Protein AF-A0A7K9EK30-F1 (afdb_monomer)

Secondary structure (DSSP, 8-state):
--HHHHSHHHHHHHHHHHHHHHHHHH-TTHHHHTTHHHHHHHHHHHHHHHHHTSTTHHHHHHHHHSPTTTSTTTSTT-------------HHHHHHHHHTT--EEEETTEEEEHHHHHHHHHHS----

pLDDT: mean 71.58, std 17.46, range [35.84, 93.0]

Solvent-accessible surface area (backbone atoms only — not comparable to full-atom values): 8011 Å² total; per-residue (Å²): 123,54,62,56,67,80,36,73,59,44,62,46,52,59,52,51,52,52,51,51,52,53,44,44,74,76,45,62,60,55,46,64,76,67,54,44,60,69,56,51,52,53,49,51,53,52,50,51,56,50,57,71,68,32,81,56,56,71,55,37,62,53,55,72,72,32,56,91,93,67,46,89,79,71,68,89,75,64,97,64,86,75,94,62,86,79,74,85,76,49,74,68,56,54,52,49,41,41,69,77,70,47,53,63,46,78,56,96,92,40,81,41,57,52,60,63,50,50,57,54,52,74,76,42,81,87,89,129

Sequence (128 aa):
ISFCVFGILGILLPELVVSIVLLLSKNAGLMQEAGAIPLLAGLLEHLDRFNHLAPGKERDDNEDLAWPGIMGSFFTGQSCRNNEEVTLIRKADLENHNKDGGFWTVIDGKVYDIKDFQTQSLTGSSIL

Structure (mmCIF, N/CA/C/O backbone):
data_AF-A0A7K9EK30-F1
#
_entry.id   AF-A0A7K9EK30-F1
#
loop_
_atom_site.group_PDB
_atom_site.id
_atom_site.type_symbol
_atom_site.label_atom_id
_atom_site.label_alt_id
_atom_site.label_comp_id
_atom_site.label_asym_id
_atom_site.label_entity_id
_atom_site.label_seq_id
_atom_site.pdbx_PDB_ins_code
_atom_site.Cartn_x
_atom_site.Cartn_y
_atom_site.Cartn_z
_atom_site.occupancy
_atom_site.B_iso_or_equiv
_atom_site.auth_seq_id
_atom_site.auth_comp_id
_atom_site.auth_asym_id
_atom_site.auth_atom_id
_atom_site.pdbx_PDB_model_num
ATOM 1 N N . ILE A 1 1 ? 9.533 -7.452 -0.307 1.00 49.28 1 ILE A N 1
ATOM 2 C CA . ILE A 1 1 ? 8.772 -7.787 0.908 1.00 49.28 1 ILE A CA 1
ATOM 3 C C . ILE A 1 1 ? 9.603 -7.324 2.101 1.00 49.28 1 ILE A C 1
ATOM 5 O O . ILE A 1 1 ? 10.635 -7.915 2.406 1.00 49.28 1 ILE A O 1
ATOM 9 N N . SER A 1 2 ? 9.221 -6.175 2.669 1.00 49.31 2 SER A N 1
ATOM 10 C CA . SER A 1 2 ? 9.972 -5.371 3.655 1.00 49.31 2 SER A CA 1
ATOM 11 C C . SER A 1 2 ? 10.359 -6.134 4.938 1.00 49.31 2 SER A C 1
ATOM 13 O O . SER A 1 2 ? 9.648 -7.042 5.367 1.00 49.31 2 SER A O 1
ATOM 15 N N . PHE A 1 3 ? 11.449 -5.716 5.601 1.00 50.22 3 PHE A N 1
ATOM 16 C CA . PHE A 1 3 ? 11.951 -6.220 6.899 1.00 50.22 3 PHE A CA 1
ATOM 17 C C . PHE A 1 3 ? 10.862 -6.392 7.980 1.00 50.22 3 PHE A C 1
ATOM 19 O O . PHE A 1 3 ? 10.991 -7.248 8.856 1.00 50.22 3 PHE A O 1
ATOM 26 N N . CYS A 1 4 ? 9.773 -5.619 7.911 1.00 52.81 4 CYS A N 1
ATOM 27 C CA . CYS A 1 4 ? 8.616 -5.755 8.799 1.00 52.81 4 CYS A CA 1
ATOM 28 C C . CYS A 1 4 ? 7.881 -7.099 8.668 1.00 52.81 4 CYS A C 1
ATOM 30 O O . CYS A 1 4 ? 7.346 -7.576 9.663 1.00 52.81 4 CYS A O 1
ATOM 32 N N . VAL A 1 5 ? 7.871 -7.728 7.487 1.00 54.53 5 VAL A N 1
ATOM 33 C CA . VAL A 1 5 ? 7.143 -8.988 7.236 1.00 54.53 5 VAL A CA 1
ATOM 34 C C . VAL A 1 5 ? 7.864 -10.200 7.841 1.00 54.53 5 VAL A C 1
ATOM 36 O O . VAL A 1 5 ? 7.212 -11.157 8.244 1.00 54.53 5 VAL A O 1
ATOM 39 N N . PHE A 1 6 ? 9.193 -10.146 7.979 1.00 53.66 6 PHE A N 1
ATOM 40 C CA . PHE A 1 6 ? 9.997 -11.232 8.565 1.00 53.66 6 PHE A CA 1
ATOM 41 C C . PHE A 1 6 ? 10.431 -10.983 10.020 1.00 53.66 6 PHE A C 1
ATOM 43 O O . PHE A 1 6 ? 11.025 -11.859 10.647 1.00 53.66 6 PHE A O 1
ATOM 50 N N . GLY A 1 7 ? 10.156 -9.797 10.567 1.00 65.94 7 GLY A N 1
ATOM 51 C CA . GLY A 1 7 ? 10.431 -9.462 11.964 1.00 65.94 7 GLY A CA 1
ATOM 52 C C . GLY A 1 7 ? 9.293 -9.850 12.914 1.00 65.94 7 GLY A C 1
ATOM 53 O O . GLY A 1 7 ? 8.181 -10.155 12.495 1.00 65.94 7 GLY A O 1
ATOM 54 N N . ILE A 1 8 ? 9.549 -9.748 14.223 1.00 66.69 8 ILE A N 1
ATOM 55 C CA . ILE A 1 8 ? 8.562 -9.972 15.303 1.00 66.69 8 ILE A CA 1
ATOM 56 C C . ILE A 1 8 ? 7.271 -9.164 15.070 1.00 66.69 8 ILE A C 1
ATOM 58 O O . ILE A 1 8 ? 6.176 -9.632 15.373 1.00 66.69 8 ILE A O 1
ATOM 62 N N . LEU A 1 9 ? 7.389 -7.976 14.470 1.00 71.12 9 LEU A N 1
ATOM 63 C CA . LEU A 1 9 ? 6.258 -7.116 14.138 1.00 71.12 9 LEU A CA 1
ATOM 64 C C . LEU A 1 9 ? 5.299 -7.743 13.111 1.00 71.12 9 LEU A C 1
ATOM 66 O O . LEU A 1 9 ? 4.093 -7.594 13.260 1.00 71.12 9 LEU A O 1
ATOM 70 N N . GLY A 1 10 ? 5.801 -8.475 12.114 1.00 71.62 10 GLY A N 1
ATOM 71 C CA . GLY A 1 10 ? 4.969 -9.145 11.109 1.00 71.62 10 GLY A CA 1
ATOM 72 C C . GLY A 1 10 ? 4.101 -10.265 11.689 1.00 71.62 10 GLY A C 1
ATOM 73 O O . GLY A 1 10 ? 3.045 -10.568 11.141 1.00 71.62 10 GLY A O 1
ATOM 74 N N . ILE A 1 11 ? 4.510 -10.833 12.827 1.00 79.56 11 ILE A N 1
ATOM 75 C CA . ILE A 1 11 ? 3.773 -11.877 13.554 1.00 79.56 11 ILE A CA 1
ATOM 76 C C . ILE A 1 11 ? 2.818 -11.252 14.582 1.00 79.56 11 ILE A C 1
ATOM 78 O O . ILE A 1 11 ? 1.669 -11.675 14.687 1.00 79.56 11 ILE A O 1
ATOM 82 N N . LEU A 1 12 ? 3.265 -10.222 15.311 1.00 81.38 12 LEU A N 1
ATOM 83 C CA . LEU A 1 12 ? 2.460 -9.586 16.361 1.00 81.38 12 LEU A CA 1
ATOM 84 C C . LEU A 1 12 ? 1.374 -8.650 15.825 1.00 81.38 12 LEU A C 1
ATOM 86 O O . LEU A 1 12 ? 0.344 -8.490 16.475 1.00 81.38 12 LEU A O 1
ATOM 90 N N . LEU A 1 13 ? 1.581 -7.994 14.680 1.00 83.38 13 LEU A N 1
ATOM 91 C CA . LEU A 1 13 ? 0.614 -7.020 14.166 1.00 83.38 13 LEU A CA 1
ATOM 92 C C . LEU A 1 13 ? -0.737 -7.677 13.810 1.00 83.38 13 LEU A C 1
ATOM 94 O O . LEU A 1 13 ? -1.764 -7.155 14.245 1.00 83.38 13 LEU A O 1
ATOM 98 N N . PRO A 1 14 ? -0.787 -8.831 13.110 1.00 86.44 14 PRO A N 1
ATOM 99 C CA . PRO A 1 14 ? -2.041 -9.556 12.902 1.00 86.44 14 PRO A CA 1
ATOM 100 C C . PRO A 1 14 ? -2.707 -9.987 14.214 1.00 86.44 14 PRO A C 1
ATOM 102 O O . PRO A 1 14 ? -3.920 -9.847 14.359 1.00 86.44 14 PRO A O 1
ATOM 105 N N . GLU A 1 15 ? -1.928 -10.463 15.189 1.00 88.81 15 GLU A N 1
ATOM 106 C CA . GLU A 1 15 ? -2.440 -10.866 16.505 1.00 88.81 15 GLU A CA 1
ATOM 107 C C . GLU A 1 15 ? -3.055 -9.679 17.267 1.00 88.81 15 GLU A C 1
ATOM 109 O O . GLU A 1 15 ? -4.146 -9.789 17.838 1.00 88.81 15 GLU A O 1
ATOM 114 N N . LEU A 1 16 ? -2.408 -8.512 17.213 1.00 88.00 16 LEU A N 1
ATOM 115 C CA . LEU A 1 16 ? -2.908 -7.263 17.783 1.00 88.00 16 LEU A CA 1
ATOM 116 C C . LEU A 1 16 ? -4.227 -6.839 17.126 1.00 88.00 16 LEU A C 1
ATOM 118 O O . LEU A 1 16 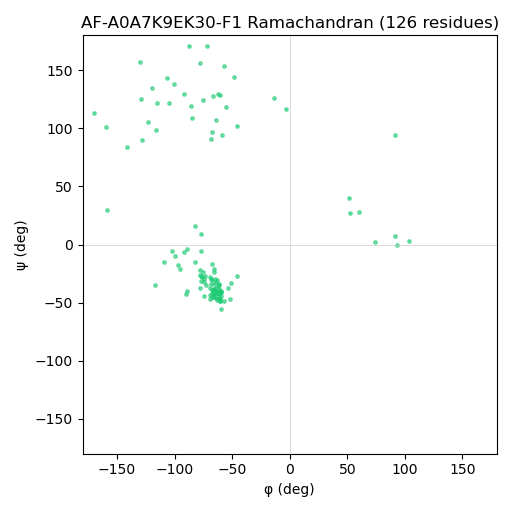? -5.179 -6.498 17.828 1.00 88.00 16 LEU A O 1
ATOM 122 N N . VAL A 1 17 ? -4.310 -6.892 15.793 1.00 88.12 17 VAL A N 1
ATOM 123 C CA . VAL A 1 17 ? -5.532 -6.547 15.050 1.00 88.12 17 VAL A CA 1
ATOM 124 C C . VAL A 1 17 ? -6.680 -7.480 15.435 1.00 88.12 17 VAL A C 1
ATOM 126 O O . VAL A 1 17 ? -7.769 -7.002 15.751 1.00 88.12 17 VAL A O 1
ATOM 129 N N . VAL A 1 18 ? -6.441 -8.794 15.485 1.00 91.69 18 VAL A N 1
ATOM 130 C CA . VAL A 1 18 ? -7.452 -9.773 15.918 1.00 91.69 18 VAL A CA 1
ATOM 131 C C . VAL A 1 18 ? -7.907 -9.488 17.350 1.00 91.69 18 VAL A C 1
ATOM 133 O O . VAL A 1 18 ? -9.106 -9.471 17.624 1.00 91.69 18 VAL A O 1
ATOM 136 N N . SER A 1 19 ? -6.973 -9.194 18.254 1.00 89.19 19 SER A N 1
ATOM 137 C CA . SER A 1 19 ? -7.278 -8.872 19.652 1.00 89.19 19 SER A CA 1
ATOM 138 C C . SER A 1 19 ? -8.151 -7.621 19.782 1.00 89.19 19 SER A C 1
ATOM 140 O O . SER A 1 19 ? -9.123 -7.621 20.537 1.00 89.19 19 SER A O 1
ATOM 142 N N . ILE A 1 20 ? -7.859 -6.574 19.006 1.00 88.31 20 ILE A N 1
ATOM 143 C CA . ILE A 1 20 ? -8.652 -5.338 18.963 1.00 88.31 20 ILE A CA 1
ATOM 144 C C . ILE A 1 20 ? -10.054 -5.606 18.409 1.00 88.31 20 ILE A C 1
ATOM 146 O O . ILE A 1 20 ? -11.039 -5.159 18.995 1.00 88.31 20 ILE A O 1
ATOM 150 N N . VAL A 1 21 ? -10.171 -6.368 17.320 1.00 90.25 21 VAL A N 1
ATOM 151 C CA . VAL A 1 21 ? -11.470 -6.723 16.725 1.00 90.25 21 VAL A CA 1
ATOM 152 C C . VAL A 1 21 ? -12.322 -7.529 17.707 1.00 90.25 21 VAL A C 1
ATOM 154 O O . VAL A 1 21 ? -13.514 -7.253 17.859 1.00 90.25 21 VAL A O 1
ATOM 157 N N . LEU A 1 22 ? -11.726 -8.485 18.424 1.00 91.00 22 LEU A N 1
ATOM 158 C CA . LEU A 1 22 ? -12.419 -9.257 19.458 1.00 91.00 22 LEU A CA 1
ATOM 159 C C . LEU A 1 22 ? -12.847 -8.379 20.637 1.00 91.00 22 LEU A C 1
ATOM 161 O O . LEU A 1 22 ? -13.967 -8.520 21.128 1.00 91.00 22 LEU A O 1
ATOM 165 N N . LEU A 1 23 ? -11.989 -7.454 21.075 1.00 89.81 23 LEU A N 1
ATOM 166 C CA . LEU A 1 23 ? -12.316 -6.500 22.132 1.00 89.81 23 LEU A CA 1
ATOM 167 C C . LEU A 1 23 ? -13.506 -5.621 21.723 1.00 89.81 23 LEU A C 1
ATOM 1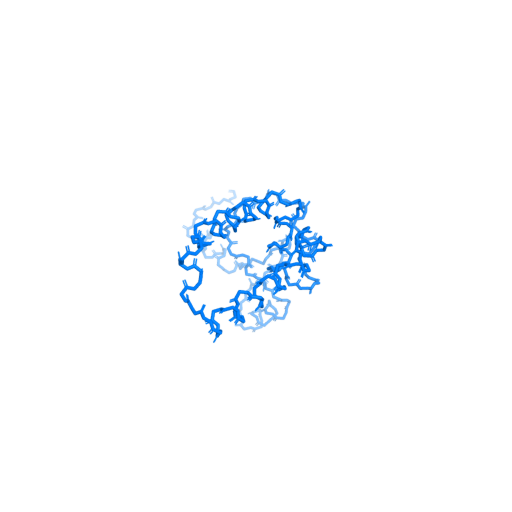69 O O . LEU A 1 23 ? -14.478 -5.536 22.469 1.00 89.81 23 LEU A O 1
ATOM 173 N N . LEU A 1 24 ? -13.471 -5.046 20.517 1.00 87.19 24 LEU A N 1
ATOM 174 C CA . LEU A 1 24 ? -14.553 -4.226 19.967 1.00 87.19 24 LEU A CA 1
ATOM 175 C C . LEU A 1 24 ? -15.856 -5.017 19.798 1.00 87.19 24 LEU A C 1
ATOM 177 O O . LEU A 1 24 ? -16.932 -4.479 20.049 1.00 87.19 24 LEU A O 1
ATOM 181 N N . SER A 1 25 ? -15.761 -6.300 19.439 1.00 90.19 25 SER A N 1
ATOM 182 C CA . SER A 1 25 ? -16.919 -7.195 19.309 1.00 90.19 25 SER A CA 1
ATOM 183 C C . SER A 1 25 ? -17.574 -7.515 20.655 1.00 90.19 25 SER A C 1
ATOM 185 O O . SER A 1 25 ? -18.775 -7.769 20.709 1.00 90.19 25 SER A O 1
ATOM 187 N N . LYS A 1 26 ? -16.802 -7.518 21.751 1.00 89.56 26 LYS A N 1
ATOM 188 C CA . LYS A 1 26 ? -17.317 -7.781 23.105 1.00 89.56 26 LYS A CA 1
ATOM 189 C C . LYS A 1 26 ? -17.781 -6.512 23.809 1.00 89.56 26 LYS A C 1
ATOM 191 O O . LYS A 1 26 ? -18.777 -6.551 24.524 1.00 89.56 26 LYS A O 1
ATOM 196 N N . ASN A 1 27 ? -17.050 -5.412 23.648 1.00 88.12 27 ASN A N 1
ATOM 197 C CA . ASN A 1 27 ? -17.398 -4.111 24.201 1.00 88.12 27 ASN A CA 1
ATOM 198 C C . ASN A 1 27 ? -16.670 -2.987 23.445 1.00 88.12 27 ASN A C 1
ATOM 200 O O . ASN A 1 27 ? -15.503 -2.687 23.704 1.00 88.12 27 ASN A O 1
ATOM 204 N N . ALA A 1 28 ? -17.398 -2.322 22.549 1.00 79.94 28 ALA A N 1
ATOM 205 C CA . ALA A 1 28 ? -16.882 -1.227 21.733 1.00 79.94 28 ALA A CA 1
ATOM 206 C C . ALA A 1 28 ? -16.493 0.033 22.538 1.00 79.94 28 ALA A C 1
ATOM 208 O O . ALA A 1 28 ? -15.698 0.840 22.059 1.00 79.94 28 ALA A O 1
ATOM 209 N N . GLY A 1 29 ? -17.019 0.206 23.758 1.00 85.56 29 GLY A N 1
ATOM 210 C CA . GLY A 1 29 ? -16.769 1.388 24.591 1.00 85.56 29 GLY A CA 1
ATOM 211 C C . GLY A 1 29 ? -15.403 1.388 25.283 1.00 85.56 29 GLY A C 1
ATOM 212 O O . GLY A 1 29 ? -14.832 2.454 25.508 1.00 85.56 29 GLY A O 1
ATOM 213 N N . LEU A 1 30 ? -14.833 0.205 25.546 1.00 84.88 30 LEU A N 1
ATOM 214 C CA . LEU A 1 30 ? -13.579 0.070 26.300 1.00 84.88 30 LEU A CA 1
ATOM 215 C C . LEU A 1 30 ? -12.393 0.761 25.626 1.00 84.88 30 LEU A C 1
ATOM 217 O O . LEU A 1 30 ? -11.525 1.292 26.310 1.00 84.88 30 LEU A O 1
ATOM 221 N N . MET A 1 31 ? -12.347 0.790 24.292 1.00 84.31 31 MET A N 1
ATOM 222 C CA . MET A 1 31 ? -11.264 1.479 23.580 1.00 84.31 31 MET A CA 1
ATOM 223 C C . MET A 1 31 ? -11.317 2.999 23.740 1.00 84.31 31 MET A C 1
ATOM 225 O O . MET A 1 31 ? -10.268 3.644 23.768 1.00 84.31 31 MET A O 1
ATOM 229 N N . GLN A 1 32 ? -12.522 3.566 23.830 1.00 85.44 32 GLN A N 1
ATOM 230 C CA . GLN A 1 32 ? -12.718 4.996 24.064 1.00 85.44 32 GLN A CA 1
ATOM 231 C C . GLN A 1 32 ? -12.425 5.353 25.520 1.00 85.44 32 GLN A C 1
ATOM 233 O O . GLN A 1 32 ? -11.706 6.313 25.774 1.00 85.44 32 GLN A O 1
ATOM 238 N N . GLU A 1 33 ? -12.914 4.545 26.459 1.00 85.19 33 GLU A N 1
ATOM 239 C CA . GLU A 1 33 ? -12.719 4.759 27.895 1.00 85.19 33 GLU A CA 1
ATOM 240 C C . GLU A 1 33 ? -11.249 4.618 28.313 1.00 85.19 33 GLU A C 1
ATOM 242 O O . GLU A 1 33 ? -10.742 5.414 29.098 1.00 85.19 33 GLU A O 1
ATOM 247 N N . ALA A 1 34 ? -10.526 3.664 27.720 1.00 84.50 34 ALA A N 1
ATOM 248 C CA . ALA A 1 34 ? -9.093 3.494 27.943 1.00 84.50 34 ALA A CA 1
ATOM 249 C C . ALA A 1 34 ? -8.223 4.519 27.189 1.00 84.50 34 ALA A C 1
ATOM 251 O O . ALA A 1 34 ? -7.002 4.498 27.334 1.00 84.50 34 ALA A O 1
ATOM 252 N N . GLY A 1 35 ? -8.809 5.374 26.338 1.00 86.75 35 GLY A N 1
ATOM 253 C CA . GLY A 1 35 ? -8.049 6.311 25.503 1.00 86.75 35 GLY A CA 1
ATOM 254 C C . GLY A 1 35 ? -7.077 5.616 24.539 1.00 86.75 35 GLY A C 1
ATOM 255 O O . GLY A 1 35 ? -6.045 6.178 24.178 1.00 86.75 35 GLY A O 1
ATOM 256 N N . ALA A 1 36 ? -7.380 4.383 24.124 1.00 85.88 36 ALA A N 1
ATOM 257 C CA . ALA A 1 36 ? -6.455 3.534 23.371 1.00 85.88 36 ALA A CA 1
ATOM 258 C C . ALA A 1 36 ? -6.299 3.958 21.899 1.00 85.88 36 ALA A C 1
ATOM 260 O O . ALA A 1 36 ? -5.285 3.666 21.270 1.00 85.88 36 ALA A O 1
ATOM 261 N N . ILE A 1 37 ? -7.293 4.660 21.349 1.00 86.31 37 ILE A N 1
ATOM 262 C CA . ILE A 1 37 ? -7.339 5.085 19.941 1.00 86.31 37 ILE A CA 1
ATOM 263 C C . ILE A 1 37 ? -6.150 5.989 19.555 1.00 86.31 37 ILE A C 1
ATOM 265 O O . ILE A 1 37 ? -5.433 5.629 18.622 1.00 86.31 37 ILE A O 1
ATOM 269 N N . PRO A 1 38 ? -5.879 7.122 20.239 1.00 89.81 38 PRO A N 1
ATOM 270 C CA . PRO A 1 38 ? -4.739 7.980 19.898 1.00 89.81 38 PRO A CA 1
ATOM 271 C C . PRO A 1 38 ? -3.384 7.287 20.098 1.00 89.81 38 PRO A C 1
ATOM 273 O O . PRO A 1 38 ? -2.453 7.536 19.336 1.00 89.81 38 PRO A O 1
ATOM 276 N N . LEU A 1 39 ? -3.274 6.384 21.078 1.00 88.88 39 LEU A N 1
ATOM 277 C CA . LEU A 1 39 ? -2.052 5.610 21.314 1.00 88.88 39 LEU A CA 1
ATOM 278 C C . LEU A 1 39 ? -1.777 4.631 20.167 1.00 88.88 39 LEU A C 1
ATOM 280 O O . LEU A 1 39 ? -0.652 4.553 19.676 1.00 88.88 39 LEU A O 1
ATOM 284 N N . LEU A 1 40 ? -2.810 3.919 19.710 1.00 87.75 40 LEU A N 1
ATOM 285 C CA . LEU A 1 40 ? -2.704 3.000 18.581 1.00 87.75 40 LEU A CA 1
ATOM 286 C C . LEU A 1 40 ? -2.417 3.743 17.271 1.00 87.75 40 LEU A C 1
ATOM 288 O O . LEU A 1 40 ? -1.586 3.292 16.489 1.00 87.75 40 LEU A O 1
ATOM 292 N N . ALA A 1 41 ? -3.059 4.894 17.052 1.00 86.62 41 ALA A N 1
ATOM 293 C CA . ALA A 1 41 ? -2.794 5.741 15.892 1.00 86.62 41 ALA A CA 1
ATOM 294 C C . ALA A 1 41 ? -1.331 6.214 15.862 1.00 86.62 41 ALA A C 1
ATOM 296 O O . ALA A 1 41 ? -0.658 6.058 14.845 1.00 86.62 41 ALA A O 1
ATOM 297 N N . GLY A 1 42 ? -0.812 6.700 16.996 1.00 89.62 42 GLY A N 1
ATOM 298 C CA . GLY A 1 42 ? 0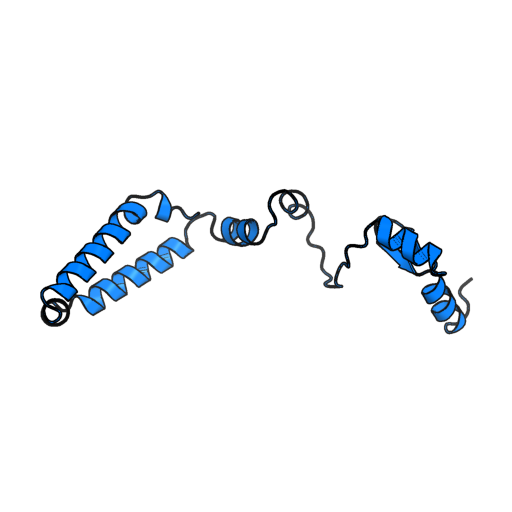.590 7.096 17.117 1.00 89.62 42 GLY A CA 1
ATOM 299 C C . GLY A 1 42 ? 1.555 5.932 16.884 1.00 89.62 42 GLY A C 1
ATOM 300 O O . GLY A 1 42 ? 2.562 6.098 16.198 1.00 89.62 42 GLY A O 1
ATOM 301 N N . LEU A 1 43 ? 1.247 4.735 17.396 1.00 87.94 43 LEU A N 1
ATOM 302 C CA . LEU A 1 43 ? 2.046 3.536 17.132 1.00 87.94 43 LEU A CA 1
ATOM 303 C C . LEU A 1 43 ? 2.082 3.211 15.632 1.00 87.94 43 LEU A C 1
ATOM 305 O O . LEU A 1 43 ? 3.163 3.013 15.085 1.00 87.94 43 LEU A O 1
ATOM 309 N N . LEU A 1 44 ? 0.924 3.190 14.967 1.00 85.94 44 LEU A N 1
ATOM 310 C CA . LEU A 1 44 ? 0.816 2.895 13.535 1.00 85.94 44 LEU A CA 1
ATOM 311 C C . LEU A 1 44 ? 1.600 3.894 12.678 1.00 85.94 44 LEU A C 1
ATOM 313 O O . LEU A 1 44 ? 2.283 3.475 11.750 1.00 85.94 44 LEU A O 1
ATOM 317 N N . GLU A 1 45 ? 1.578 5.181 13.020 1.00 87.56 45 GLU A N 1
ATOM 318 C CA . GLU A 1 45 ? 2.365 6.209 12.325 1.00 87.56 45 GLU A CA 1
ATOM 319 C C . GLU A 1 45 ? 3.881 5.963 12.449 1.00 87.56 45 GLU A C 1
ATOM 321 O O . GLU A 1 45 ? 4.630 6.072 11.476 1.00 87.56 45 GLU A O 1
ATOM 326 N N . HIS A 1 46 ? 4.354 5.567 13.636 1.00 85.25 46 HIS A N 1
ATOM 327 C CA . HIS A 1 46 ? 5.766 5.225 13.838 1.00 85.25 46 HIS A CA 1
ATOM 328 C C . HIS A 1 46 ? 6.165 3.957 13.080 1.00 85.25 46 HIS A C 1
ATOM 330 O O . HIS A 1 46 ? 7.261 3.903 12.518 1.00 85.25 46 HIS A O 1
ATOM 336 N N . LEU A 1 47 ? 5.286 2.953 13.052 1.00 83.56 47 LEU A N 1
ATOM 337 C CA . LEU A 1 47 ? 5.495 1.726 12.288 1.00 83.56 47 LEU A CA 1
ATOM 338 C C . LEU A 1 47 ? 5.527 1.998 10.784 1.00 83.56 47 LEU A C 1
ATOM 340 O O . LEU A 1 47 ? 6.378 1.445 10.091 1.00 83.56 47 LEU A O 1
ATOM 344 N N . ASP A 1 48 ? 4.660 2.880 10.290 1.00 82.81 48 ASP A N 1
ATOM 345 C CA . ASP A 1 48 ? 4.648 3.287 8.889 1.00 82.81 48 ASP A CA 1
ATOM 346 C C . ASP A 1 48 ? 5.949 4.006 8.511 1.00 82.81 48 ASP A C 1
ATOM 348 O O . ASP A 1 48 ? 6.622 3.616 7.553 1.00 82.81 48 ASP A O 1
ATOM 352 N N . ARG A 1 49 ? 6.400 4.971 9.326 1.00 84.12 49 ARG A N 1
ATOM 353 C CA . ARG A 1 49 ? 7.688 5.651 9.107 1.00 84.12 49 ARG A CA 1
ATOM 354 C C . ARG A 1 49 ? 8.870 4.685 9.168 1.00 84.12 49 ARG A C 1
ATOM 356 O O . ARG A 1 49 ? 9.813 4.820 8.394 1.00 84.12 49 ARG A O 1
ATOM 363 N N . PHE A 1 50 ? 8.836 3.708 10.071 1.00 80.50 50 PHE A N 1
ATOM 364 C CA . PHE A 1 50 ? 9.869 2.677 10.149 1.00 80.50 50 PHE A CA 1
ATOM 365 C C . PHE A 1 50 ? 9.871 1.782 8.903 1.00 80.50 50 PHE A C 1
ATOM 367 O O . PHE A 1 50 ? 10.932 1.522 8.340 1.00 80.50 50 PHE A O 1
ATOM 374 N N . ASN A 1 51 ? 8.694 1.378 8.420 1.00 76.19 51 ASN A N 1
ATOM 375 C CA . ASN A 1 51 ? 8.554 0.609 7.186 1.00 76.19 51 ASN A CA 1
ATOM 376 C C . ASN A 1 51 ? 9.080 1.387 5.966 1.00 76.19 51 ASN A C 1
ATOM 378 O O . ASN A 1 51 ? 9.704 0.807 5.084 1.00 76.19 51 ASN A O 1
ATOM 382 N N . HIS A 1 52 ? 8.910 2.713 5.949 1.00 77.06 52 HIS A N 1
ATOM 383 C CA . HIS A 1 52 ? 9.465 3.592 4.915 1.00 77.06 52 HIS A CA 1
ATOM 384 C C . HIS A 1 52 ? 10.998 3.635 4.888 1.00 77.06 52 HIS A C 1
ATOM 386 O O . HIS A 1 52 ? 11.583 3.861 3.831 1.00 77.06 52 HIS A O 1
ATOM 392 N N . LEU A 1 53 ? 11.640 3.433 6.039 1.00 78.12 53 LEU A N 1
ATOM 393 C CA . LEU A 1 53 ? 13.096 3.416 6.188 1.00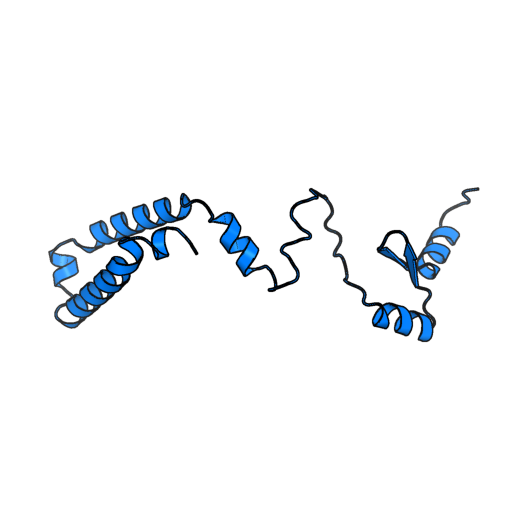 78.12 53 LEU A CA 1
ATOM 394 C C . LEU A 1 53 ? 13.694 2.019 5.975 1.00 78.12 53 LEU A C 1
ATOM 396 O O . LEU A 1 53 ? 14.916 1.866 6.016 1.00 78.12 53 LEU A O 1
ATOM 400 N N . ALA A 1 54 ? 12.857 0.999 5.769 1.00 68.69 54 ALA A N 1
ATOM 401 C CA . ALA A 1 54 ? 13.323 -0.363 5.597 1.00 68.69 54 ALA A CA 1
ATOM 402 C C . ALA A 1 54 ? 14.129 -0.492 4.286 1.00 68.69 54 ALA A C 1
ATOM 404 O O . ALA A 1 54 ? 13.650 -0.105 3.212 1.00 68.69 54 ALA A O 1
ATOM 405 N N . PRO A 1 55 ? 15.357 -1.039 4.341 1.00 58.72 55 PRO A N 1
ATOM 406 C CA . PRO A 1 55 ? 16.173 -1.234 3.152 1.00 58.72 55 PRO A CA 1
ATOM 407 C C . PRO A 1 55 ? 15.470 -2.203 2.194 1.00 58.72 55 PRO A C 1
ATOM 409 O O . PRO A 1 55 ? 15.045 -3.285 2.596 1.00 58.72 55 PRO A O 1
ATOM 412 N N . GLY A 1 56 ? 15.347 -1.806 0.925 1.00 58.59 56 GLY A N 1
ATOM 413 C CA . GLY A 1 56 ? 14.645 -2.576 -0.108 1.00 58.59 56 GLY A CA 1
ATOM 414 C C . GLY A 1 56 ? 13.249 -2.068 -0.478 1.00 58.59 56 GLY A C 1
ATOM 415 O O . GLY A 1 56 ? 12.633 -2.680 -1.342 1.00 58.59 56 GLY A O 1
ATOM 416 N N . LYS A 1 57 ? 12.773 -0.947 0.094 1.00 57.12 57 LYS A N 1
ATOM 417 C CA . LYS A 1 57 ? 11.496 -0.319 -0.300 1.00 57.12 57 LYS A CA 1
ATOM 418 C C . LYS A 1 57 ? 11.391 -0.074 -1.814 1.00 57.12 57 LYS A C 1
ATOM 420 O O . LYS A 1 57 ? 10.402 -0.440 -2.424 1.00 57.12 57 LYS A O 1
ATOM 425 N N . GLU A 1 58 ? 12.431 0.493 -2.424 1.00 52.66 58 GLU A N 1
ATOM 426 C CA . GLU A 1 58 ? 12.442 0.776 -3.869 1.00 52.66 58 GLU A CA 1
ATOM 427 C C . GLU A 1 58 ? 12.603 -0.493 -4.727 1.00 52.66 58 GLU A C 1
ATOM 429 O O . GLU A 1 58 ? 12.138 -0.541 -5.862 1.00 52.66 58 GLU A O 1
ATOM 434 N N . ARG A 1 59 ? 13.245 -1.541 -4.186 1.00 52.47 59 ARG A N 1
ATOM 435 C CA . ARG A 1 59 ? 13.405 -2.820 -4.893 1.00 52.47 59 ARG A CA 1
ATOM 436 C C . ARG A 1 59 ? 12.080 -3.558 -5.028 1.00 52.47 59 ARG A C 1
ATOM 438 O O . ARG A 1 59 ? 11.848 -4.146 -6.069 1.00 52.47 59 ARG A O 1
ATOM 445 N N . ASP A 1 60 ? 11.221 -3.494 -4.017 1.00 53.09 60 ASP A N 1
ATOM 446 C CA . ASP A 1 60 ? 9.930 -4.188 -4.031 1.00 53.09 60 ASP A CA 1
ATOM 447 C C . ASP A 1 60 ? 8.964 -3.566 -5.043 1.00 53.09 60 ASP A C 1
ATOM 449 O O . ASP A 1 60 ? 8.420 -4.269 -5.882 1.00 53.09 60 ASP A O 1
ATOM 453 N N . ASP A 1 61 ? 8.845 -2.234 -5.049 1.00 59.03 61 ASP A N 1
ATOM 454 C CA . ASP A 1 61 ? 7.920 -1.535 -5.949 1.00 59.03 61 ASP A CA 1
ATOM 455 C C . ASP A 1 61 ? 8.325 -1.699 -7.431 1.00 59.03 61 ASP A C 1
ATOM 457 O O . ASP A 1 61 ? 7.473 -1.770 -8.320 1.00 59.03 61 ASP A O 1
ATOM 461 N N . ASN A 1 62 ? 9.633 -1.772 -7.715 1.00 53.75 62 ASN A N 1
ATOM 462 C CA . ASN A 1 62 ? 10.149 -1.981 -9.071 1.00 53.75 62 ASN A CA 1
ATOM 463 C C . ASN A 1 62 ? 10.044 -3.452 -9.511 1.00 53.75 62 ASN A C 1
ATOM 465 O O . ASN A 1 62 ? 9.736 -3.721 -10.669 1.00 53.75 62 ASN A O 1
ATOM 469 N N . GLU A 1 63 ? 10.272 -4.401 -8.595 1.00 53.44 63 GLU A N 1
ATOM 470 C CA . GLU A 1 63 ? 10.163 -5.844 -8.846 1.00 53.44 63 GLU A CA 1
ATOM 471 C C . GLU A 1 63 ? 8.687 -6.309 -8.950 1.00 53.44 63 GLU A C 1
ATOM 473 O O . GLU A 1 63 ? 8.405 -7.212 -9.734 1.00 53.44 63 GLU A O 1
ATOM 478 N N . ASP A 1 64 ? 7.737 -5.657 -8.266 1.00 57.41 64 ASP A N 1
ATOM 479 C CA . ASP A 1 64 ? 6.288 -5.938 -8.360 1.00 57.41 64 ASP A CA 1
ATOM 480 C C . ASP A 1 64 ? 5.660 -5.422 -9.668 1.00 57.41 64 ASP A C 1
ATOM 482 O O . ASP A 1 64 ? 4.725 -6.022 -10.207 1.00 57.41 64 ASP A O 1
ATOM 486 N N . LEU A 1 65 ? 6.180 -4.316 -10.211 1.00 60.38 65 LEU A N 1
ATOM 487 C CA . LEU A 1 65 ? 5.820 -3.823 -11.546 1.00 60.38 65 LEU A CA 1
ATOM 488 C C . LEU A 1 65 ? 6.599 -4.536 -12.659 1.00 60.38 65 LEU A C 1
ATOM 490 O O . LEU A 1 65 ? 6.219 -4.461 -13.833 1.00 60.38 65 LEU A O 1
ATOM 494 N N . ALA A 1 66 ? 7.673 -5.243 -12.306 1.00 62.31 66 ALA A N 1
ATOM 495 C CA . ALA A 1 66 ? 8.439 -6.032 -13.244 1.00 62.31 66 ALA A CA 1
ATOM 496 C C . ALA A 1 66 ? 7.691 -7.313 -13.603 1.00 62.31 66 ALA A C 1
ATOM 498 O O . ALA A 1 66 ? 7.376 -8.157 -12.768 1.00 62.31 66 ALA A O 1
ATOM 499 N N . TRP A 1 67 ? 7.463 -7.516 -14.899 1.00 58.12 67 TRP A N 1
ATOM 500 C CA . TRP A 1 67 ? 6.979 -8.805 -15.373 1.00 58.12 67 TRP A CA 1
ATOM 501 C C . TRP A 1 67 ? 8.000 -9.902 -15.027 1.00 58.12 67 TRP A C 1
ATOM 503 O O . TRP A 1 67 ? 9.184 -9.755 -15.377 1.00 58.12 67 TRP A O 1
ATOM 513 N N . PRO A 1 68 ? 7.573 -11.012 -14.387 1.00 55.22 68 PRO A N 1
ATOM 514 C CA . PRO A 1 68 ? 8.469 -12.106 -14.043 1.00 55.22 68 PRO A CA 1
ATOM 515 C C . PRO A 1 68 ? 9.198 -12.611 -15.293 1.00 55.22 68 PRO A C 1
ATOM 517 O O . PRO A 1 68 ? 8.576 -13.067 -16.251 1.00 55.22 68 PRO A O 1
ATOM 520 N N . GLY A 1 69 ? 10.529 -12.507 -15.291 1.00 55.66 69 GLY A N 1
ATOM 521 C CA . GLY A 1 69 ? 11.392 -13.023 -16.359 1.00 55.66 69 GLY A CA 1
ATOM 522 C C . GLY A 1 69 ? 11.765 -12.050 -17.484 1.00 55.66 69 GLY A C 1
ATOM 523 O O . GLY A 1 69 ? 12.517 -12.456 -18.365 1.00 55.66 69 GLY A O 1
ATOM 524 N N . ILE A 1 70 ? 11.308 -10.789 -17.471 1.00 56.50 70 ILE A N 1
ATOM 525 C CA . ILE A 1 70 ? 11.638 -9.821 -18.542 1.00 56.50 70 ILE A CA 1
ATOM 526 C C . ILE A 1 70 ? 12.444 -8.620 -18.035 1.00 56.50 70 ILE A C 1
ATOM 528 O O . ILE A 1 70 ? 13.323 -8.154 -18.748 1.00 56.50 70 ILE A O 1
ATOM 532 N N . MET A 1 71 ? 12.219 -8.128 -16.814 1.00 54.19 71 MET A N 1
ATOM 533 C CA . MET A 1 71 ? 12.718 -6.796 -16.423 1.00 54.19 71 MET A CA 1
ATOM 534 C C . MET A 1 71 ? 14.042 -6.777 -15.638 1.00 54.19 71 MET A C 1
ATOM 536 O O . MET A 1 71 ? 14.725 -5.760 -15.624 1.00 54.19 71 MET A O 1
ATOM 540 N N . GLY A 1 72 ? 14.478 -7.893 -15.047 1.00 48.47 72 GLY A N 1
ATOM 541 C CA . GLY A 1 72 ? 15.653 -7.903 -14.158 1.00 48.47 72 GLY A CA 1
ATOM 542 C C . GLY A 1 72 ? 17.010 -7.615 -14.822 1.00 48.47 72 GLY A C 1
ATOM 543 O O . GLY A 1 72 ? 17.961 -7.291 -14.120 1.00 48.47 72 GLY A O 1
ATOM 544 N N . SER A 1 73 ? 17.124 -7.712 -16.154 1.00 49.69 73 SER A N 1
ATOM 545 C CA . SER A 1 73 ? 18.416 -7.577 -16.854 1.00 49.69 73 SER A CA 1
ATOM 546 C C . SER A 1 73 ? 18.580 -6.296 -17.680 1.00 49.69 73 SER A C 1
ATOM 548 O O . SER A 1 73 ? 19.705 -5.994 -18.072 1.00 49.69 73 SER A O 1
ATOM 550 N N . PHE A 1 74 ? 17.510 -5.547 -17.970 1.00 46.97 74 PHE A N 1
ATOM 551 C CA . PHE A 1 74 ? 17.587 -4.388 -18.878 1.00 46.97 74 PHE A CA 1
ATOM 552 C C . PHE A 1 74 ? 17.770 -3.045 -18.160 1.00 46.97 74 PHE A C 1
ATOM 554 O O . PHE A 1 74 ? 18.247 -2.094 -18.770 1.00 46.97 74 PHE A O 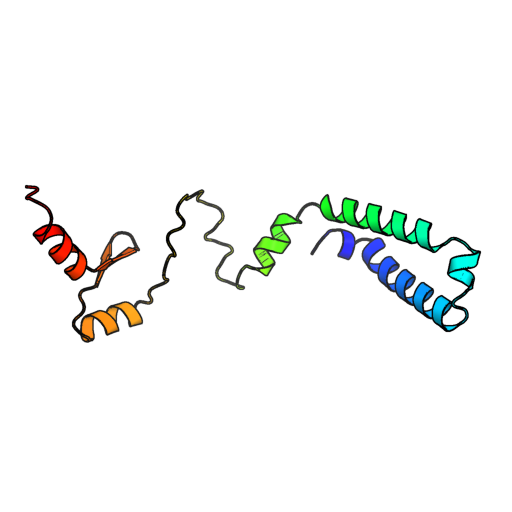1
ATOM 561 N N . PHE A 1 75 ? 17.424 -2.949 -16.873 1.00 47.69 75 PHE A N 1
ATOM 562 C CA . PHE A 1 75 ? 17.322 -1.653 -16.187 1.00 47.69 75 PHE A CA 1
ATOM 563 C C . PHE A 1 75 ? 18.539 -1.280 -15.334 1.00 47.69 75 PHE A C 1
ATOM 565 O O . PHE A 1 75 ? 18.671 -0.125 -14.937 1.00 47.69 75 PHE A O 1
ATOM 572 N N . THR A 1 76 ? 19.492 -2.188 -15.102 1.00 42.69 76 THR A N 1
ATOM 573 C CA . THR A 1 76 ? 20.683 -1.879 -14.284 1.00 42.69 76 THR A CA 1
ATOM 574 C C . THR A 1 76 ? 21.793 -1.151 -15.046 1.00 42.69 76 THR A C 1
ATOM 576 O O . THR A 1 76 ? 22.931 -1.118 -14.583 1.00 42.69 76 THR A O 1
ATOM 579 N N . GLY A 1 77 ? 21.513 -0.575 -16.216 1.00 43.78 77 GLY A N 1
ATOM 580 C CA . GLY A 1 77 ? 22.594 -0.106 -17.073 1.00 43.78 77 GLY A CA 1
ATOM 581 C C . GLY A 1 77 ? 22.255 0.939 -18.112 1.00 43.7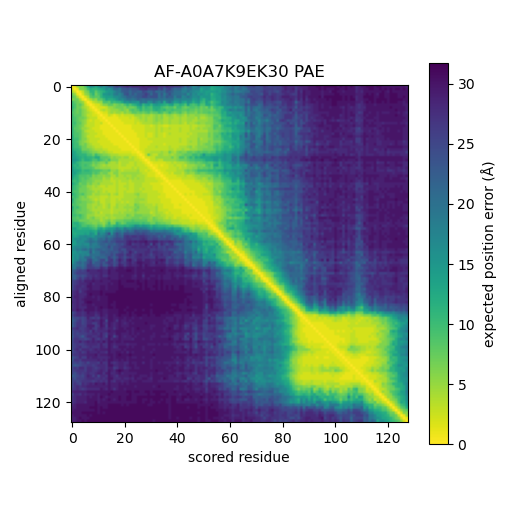8 77 GLY A C 1
ATOM 582 O O . GLY A 1 77 ? 22.940 0.938 -19.122 1.00 43.78 77 GLY A O 1
ATOM 583 N N . GLN A 1 78 ? 21.277 1.827 -17.911 1.00 40.81 78 GLN A N 1
ATOM 584 C CA . GLN A 1 78 ? 21.290 3.107 -18.627 1.00 40.81 78 GLN A CA 1
ATOM 585 C C . GLN A 1 78 ? 20.248 4.090 -18.096 1.00 40.81 78 GLN A C 1
ATOM 587 O O . GLN A 1 78 ? 19.043 3.946 -18.281 1.00 40.81 78 GLN A O 1
ATOM 592 N N . SER A 1 79 ? 20.756 5.164 -17.498 1.00 45.19 79 SER A N 1
ATOM 593 C CA . SER A 1 79 ? 20.103 6.464 -17.565 1.00 45.19 79 SER A CA 1
ATOM 594 C C . SER A 1 79 ? 19.989 6.853 -19.043 1.00 45.19 79 SER A C 1
ATOM 596 O O . SER A 1 79 ? 20.930 7.383 -19.631 1.00 45.19 79 SER A O 1
ATOM 598 N N . CYS A 1 80 ? 18.853 6.542 -19.662 1.00 35.84 80 CYS A N 1
ATOM 599 C CA . CYS A 1 80 ? 18.471 7.062 -20.966 1.00 35.84 80 CYS A CA 1
ATOM 600 C C . CYS A 1 80 ? 17.220 7.906 -20.770 1.00 35.84 80 CYS A C 1
ATOM 602 O O . CYS A 1 80 ? 16.097 7.425 -20.666 1.00 35.84 80 CYS A O 1
ATOM 604 N N . ARG A 1 81 ? 17.461 9.210 -20.691 1.00 40.25 81 ARG A N 1
ATOM 605 C CA . ARG A 1 81 ? 16.471 10.237 -20.997 1.00 40.25 81 ARG A CA 1
ATOM 606 C C . ARG A 1 81 ? 15.818 9.897 -22.350 1.00 40.25 81 ARG A C 1
ATOM 608 O O . ARG A 1 81 ? 16.539 9.461 -23.246 1.00 40.25 81 ARG A O 1
ATOM 615 N N . ASN A 1 82 ? 14.517 10.190 -22.470 1.00 37.25 82 ASN A N 1
ATOM 616 C CA . ASN A 1 82 ? 13.606 10.006 -23.623 1.00 37.25 82 ASN A CA 1
ATOM 617 C C . ASN A 1 82 ? 12.895 8.638 -23.559 1.00 37.25 82 ASN A C 1
ATOM 619 O O . ASN A 1 82 ? 13.475 7.629 -23.923 1.00 37.25 82 ASN A O 1
ATOM 623 N N . ASN A 1 83 ? 11.685 8.462 -23.017 1.00 42.66 83 ASN A N 1
ATOM 624 C CA . ASN A 1 83 ? 10.417 9.207 -23.136 1.00 42.66 83 ASN A CA 1
ATOM 625 C C . ASN A 1 83 ? 9.906 9.464 -24.563 1.00 42.66 83 ASN A C 1
ATOM 627 O O . ASN A 1 83 ? 9.156 10.407 -24.798 1.00 42.66 83 ASN A O 1
ATOM 631 N N . GLU A 1 84 ? 10.262 8.596 -25.498 1.00 42.41 84 GLU A N 1
ATOM 632 C CA . GLU A 1 84 ? 9.412 8.302 -26.648 1.00 42.41 84 GLU A CA 1
ATOM 633 C C . GLU A 1 84 ? 9.006 6.836 -26.511 1.00 42.41 84 GLU A C 1
ATOM 635 O O . GLU A 1 84 ? 9.849 5.967 -26.308 1.00 42.41 84 GLU A O 1
ATOM 640 N N . GLU A 1 85 ? 7.701 6.598 -26.456 1.00 44.59 85 GLU A N 1
ATOM 641 C CA . GLU A 1 85 ? 7.065 5.300 -26.267 1.00 44.59 85 GLU A CA 1
ATOM 642 C C . GLU A 1 85 ? 7.719 4.248 -27.176 1.00 44.59 85 GLU A C 1
ATOM 644 O O . GLU A 1 85 ? 7.489 4.216 -28.385 1.00 44.59 85 GLU A O 1
ATOM 649 N N . VAL A 1 86 ? 8.591 3.410 -26.604 1.00 52.72 86 VAL A N 1
ATOM 650 C CA . VAL A 1 86 ? 9.220 2.304 -27.327 1.00 52.72 86 VAL A CA 1
ATOM 651 C C . VAL A 1 86 ? 8.119 1.293 -27.616 1.00 52.72 86 VAL A C 1
ATOM 653 O O . VAL A 1 86 ? 7.825 0.412 -26.808 1.00 52.72 86 VAL A O 1
ATOM 656 N N . THR A 1 87 ? 7.474 1.437 -28.769 1.00 64.31 87 THR A N 1
ATOM 657 C CA . THR A 1 87 ? 6.576 0.420 -29.299 1.00 64.31 87 THR A CA 1
ATOM 658 C C . THR A 1 87 ? 7.418 -0.820 -29.580 1.00 64.31 87 THR A C 1
ATOM 660 O O . THR A 1 87 ? 8.260 -0.857 -30.476 1.00 64.31 87 THR A O 1
ATOM 663 N N . LEU A 1 88 ? 7.253 -1.844 -28.742 1.00 76.12 88 LEU A N 1
ATOM 664 C CA . LEU A 1 88 ? 7.920 -3.129 -28.923 1.00 76.12 88 LEU A CA 1
ATOM 665 C C . LEU A 1 88 ? 7.344 -3.806 -30.174 1.00 76.12 88 LEU A C 1
ATOM 667 O O . LEU A 1 88 ? 6.299 -4.450 -30.115 1.00 76.12 88 LEU A O 1
ATOM 671 N N . ILE A 1 89 ? 8.024 -3.654 -31.309 1.00 80.25 89 ILE A N 1
ATOM 672 C CA . ILE A 1 89 ? 7.631 -4.264 -32.584 1.00 80.25 89 ILE A CA 1
ATOM 673 C C . ILE A 1 89 ? 8.211 -5.677 -32.650 1.00 80.25 89 ILE A C 1
ATOM 675 O O . ILE A 1 89 ? 9.430 -5.867 -32.611 1.00 80.25 89 ILE A O 1
ATOM 679 N N . ARG A 1 90 ? 7.352 -6.699 -32.758 1.00 88.25 90 ARG A N 1
ATOM 680 C CA . ARG A 1 90 ? 7.824 -8.078 -32.930 1.00 88.25 90 ARG A CA 1
ATOM 681 C C . ARG A 1 90 ? 8.258 -8.296 -34.373 1.00 88.25 90 ARG A C 1
ATOM 683 O O . ARG A 1 90 ? 7.747 -7.682 -35.305 1.00 88.25 90 ARG A O 1
ATOM 690 N N . LYS A 1 91 ? 9.133 -9.283 -34.577 1.00 83.44 91 LYS A N 1
ATOM 691 C CA . LYS A 1 91 ? 9.561 -9.718 -35.917 1.00 83.44 91 LYS A CA 1
ATOM 692 C C . LYS A 1 91 ? 8.377 -10.057 -36.837 1.00 83.44 91 LYS A C 1
ATOM 694 O O . LYS A 1 91 ? 8.417 -9.724 -38.014 1.00 83.44 91 LYS A O 1
ATOM 699 N N . ALA A 1 92 ? 7.317 -10.664 -36.298 1.00 86.88 92 ALA A N 1
ATOM 700 C CA . ALA A 1 92 ? 6.106 -10.970 -37.060 1.00 86.88 92 ALA A CA 1
ATOM 701 C C . ALA A 1 92 ? 5.357 -9.705 -37.512 1.00 86.88 92 ALA A C 1
ATOM 703 O O . ALA A 1 92 ? 4.874 -9.660 -38.639 1.00 86.88 92 ALA A O 1
ATOM 704 N N . ASP A 1 93 ? 5.302 -8.673 -36.666 1.00 88.25 93 ASP A N 1
ATOM 705 C CA . ASP A 1 93 ? 4.631 -7.409 -36.984 1.00 88.25 93 ASP A CA 1
ATOM 706 C C . ASP A 1 93 ? 5.388 -6.666 -38.097 1.00 88.25 93 ASP A C 1
ATOM 708 O O . ASP A 1 93 ? 4.776 -6.225 -39.067 1.00 88.25 93 ASP A O 1
ATOM 712 N N . LEU A 1 94 ? 6.728 -6.633 -38.017 1.00 88.81 94 LEU A N 1
ATOM 713 C CA . LEU A 1 94 ? 7.609 -6.102 -39.068 1.00 88.81 94 LEU A CA 1
ATOM 714 C C . LEU A 1 94 ? 7.386 -6.816 -40.414 1.00 88.81 94 LEU A C 1
ATOM 716 O O . LEU A 1 94 ? 7.236 -6.179 -41.456 1.00 88.81 94 LEU A O 1
ATOM 720 N N . GLU A 1 95 ? 7.370 -8.150 -40.399 1.00 89.19 95 GLU A N 1
ATOM 721 C CA . GLU A 1 95 ? 7.184 -8.962 -41.604 1.00 89.19 95 GLU A CA 1
ATOM 722 C C . GLU A 1 95 ? 5.787 -8.803 -42.210 1.00 89.19 95 GLU A C 1
ATOM 724 O O . GLU A 1 95 ? 5.663 -8.755 -43.432 1.00 89.19 95 GLU A O 1
ATOM 729 N N . ASN A 1 96 ? 4.746 -8.720 -41.380 1.00 92.06 96 ASN A N 1
ATOM 730 C CA . ASN A 1 96 ? 3.376 -8.509 -41.839 1.00 92.06 96 ASN A CA 1
ATOM 731 C C . ASN A 1 96 ? 3.215 -7.119 -42.451 1.00 92.06 96 ASN A C 1
ATOM 733 O O . ASN A 1 96 ? 2.729 -7.011 -43.570 1.00 92.06 96 ASN A O 1
ATOM 737 N N . HIS A 1 97 ? 3.739 -6.081 -41.797 1.00 90.69 97 HIS A N 1
ATOM 738 C CA . HIS A 1 97 ? 3.691 -4.724 -42.333 1.00 90.69 97 HIS A CA 1
ATOM 739 C C . HIS A 1 97 ? 4.405 -4.613 -43.691 1.00 90.69 97 HIS A C 1
ATOM 741 O O . HIS A 1 97 ? 3.887 -4.006 -44.627 1.00 90.69 97 HIS A O 1
ATOM 747 N N . ASN A 1 98 ? 5.560 -5.271 -43.847 1.00 89.19 98 ASN A N 1
ATOM 748 C CA . ASN A 1 98 ? 6.270 -5.323 -45.129 1.00 89.19 98 ASN A CA 1
ATOM 749 C C . ASN A 1 98 ? 5.520 -6.133 -46.203 1.00 89.19 98 ASN A C 1
ATOM 751 O O . ASN A 1 98 ? 5.627 -5.819 -47.389 1.00 89.19 98 ASN A O 1
ATOM 755 N N . LYS A 1 99 ? 4.744 -7.155 -45.817 1.00 89.69 99 LYS A N 1
ATOM 756 C CA . LYS A 1 99 ? 3.863 -7.900 -46.737 1.00 89.69 99 LYS A CA 1
ATOM 757 C C . LYS A 1 99 ? 2.642 -7.085 -47.161 1.00 89.69 99 LYS A C 1
ATOM 759 O O . LYS A 1 99 ? 2.249 -7.174 -48.319 1.00 89.69 99 LYS A O 1
ATOM 764 N N . ASP A 1 100 ? 2.107 -6.258 -46.267 1.00 89.69 100 ASP A N 1
ATOM 765 C CA . ASP A 1 100 ? 0.963 -5.369 -46.517 1.00 89.69 100 ASP A CA 1
ATOM 766 C C . ASP A 1 100 ? 1.346 -4.112 -47.323 1.00 89.69 100 ASP A C 1
ATOM 768 O O . ASP A 1 100 ? 0.544 -3.198 -47.518 1.00 89.69 100 ASP A O 1
ATOM 772 N N . GLY A 1 101 ? 2.578 -4.068 -47.840 1.00 85.38 101 GLY A N 1
ATOM 773 C CA . GLY A 1 101 ? 3.072 -3.002 -48.700 1.00 85.38 101 GLY A CA 1
ATOM 774 C C . GLY A 1 101 ? 3.764 -1.864 -47.955 1.00 85.38 101 GLY A C 1
ATOM 775 O O . GLY A 1 101 ? 4.109 -0.868 -48.591 1.00 85.38 101 GLY A O 1
ATOM 776 N N . GLY A 1 102 ? 4.009 -1.979 -46.650 1.00 87.94 102 GLY A N 1
ATOM 777 C CA . GLY A 1 102 ? 4.912 -1.104 -45.901 1.00 87.94 102 GLY A CA 1
ATOM 778 C C . GLY A 1 102 ? 6.391 -1.349 -46.229 1.00 87.94 102 GLY A C 1
ATOM 779 O O . GLY A 1 102 ? 6.737 -2.288 -46.946 1.00 87.94 102 GLY A O 1
ATOM 780 N N . PHE A 1 103 ? 7.285 -0.484 -45.739 1.00 89.50 103 PHE A N 1
ATOM 781 C CA . PHE A 1 103 ? 8.730 -0.726 -45.842 1.00 89.50 103 PHE A CA 1
ATOM 782 C C . PHE A 1 103 ? 9.455 -0.293 -44.568 1.00 89.50 103 PHE A C 1
ATOM 784 O O . PHE A 1 103 ? 9.975 0.818 -44.449 1.00 89.50 103 PHE A O 1
ATOM 791 N N . TRP A 1 104 ? 9.454 -1.202 -43.602 1.00 93.00 1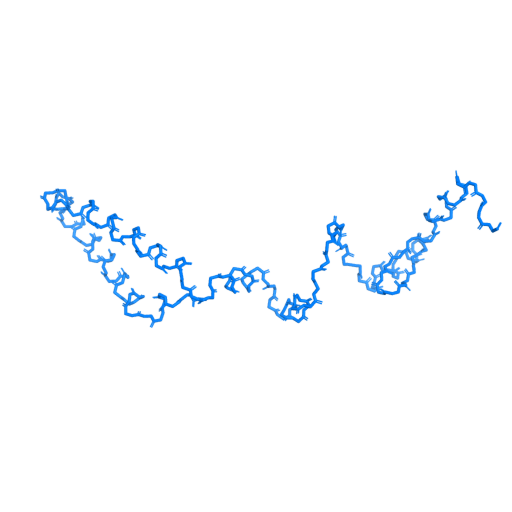04 TRP A N 1
ATOM 792 C CA . TRP A 1 104 ? 10.141 -1.067 -42.331 1.00 93.00 104 TRP A CA 1
ATOM 793 C C . TRP A 1 104 ? 11.461 -1.836 -42.340 1.00 93.00 104 TRP A C 1
ATOM 795 O O . TRP A 1 104 ? 11.530 -2.974 -42.816 1.00 93.00 104 TRP A O 1
ATOM 8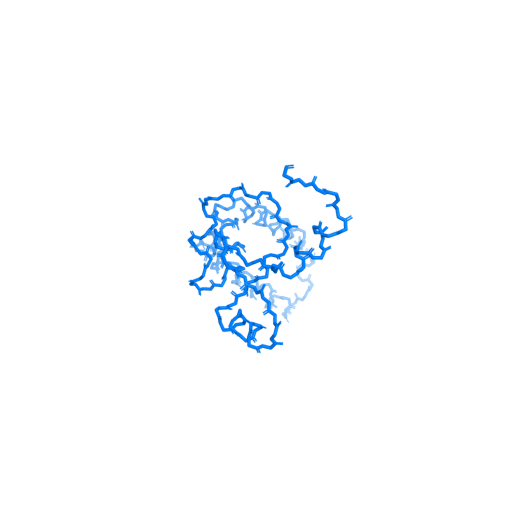05 N N . THR A 1 105 ? 12.504 -1.226 -41.780 1.00 89.25 105 THR A N 1
ATOM 806 C CA . THR A 1 105 ? 13.831 -1.838 -41.625 1.00 89.25 105 THR A CA 1
ATOM 807 C C . THR A 1 105 ? 14.342 -1.704 -40.198 1.00 89.25 105 THR A C 1
ATOM 809 O O . THR A 1 105 ? 13.931 -0.803 -39.474 1.00 89.25 105 THR A O 1
ATOM 812 N N . VAL A 1 106 ? 15.257 -2.586 -39.797 1.00 87.81 106 VAL A N 1
ATOM 813 C CA . VAL A 1 106 ? 15.884 -2.551 -38.471 1.00 87.81 106 VAL A CA 1
ATOM 814 C C . VAL A 1 106 ? 17.303 -2.010 -38.591 1.00 87.81 106 VAL A C 1
ATOM 816 O O . VAL A 1 106 ? 18.126 -2.592 -39.296 1.00 87.81 106 VAL A O 1
ATOM 819 N N . ILE A 1 107 ? 17.602 -0.923 -37.880 1.00 83.81 107 ILE A N 1
ATOM 820 C CA . ILE A 1 107 ? 18.946 -0.343 -37.764 1.00 83.81 107 ILE A CA 1
ATOM 821 C C . ILE A 1 107 ? 19.224 -0.144 -36.273 1.00 83.81 107 ILE A C 1
ATOM 823 O O . ILE A 1 107 ? 18.423 0.463 -35.572 1.00 83.81 107 ILE A O 1
ATOM 827 N N . ASP A 1 108 ? 20.332 -0.695 -35.777 1.00 83.00 108 ASP A N 1
ATOM 828 C CA . ASP A 1 108 ? 20.743 -0.583 -34.365 1.00 83.00 108 ASP A CA 1
ATOM 829 C C . ASP A 1 108 ? 19.643 -0.979 -33.352 1.00 83.00 108 ASP A C 1
ATOM 831 O O . ASP A 1 108 ? 19.394 -0.317 -32.348 1.00 83.00 108 ASP A O 1
ATOM 835 N N . GLY A 1 109 ? 18.901 -2.047 -33.665 1.00 79.62 109 GLY A N 1
ATOM 836 C CA . GLY A 1 109 ? 17.812 -2.545 -32.817 1.00 79.62 109 GLY A CA 1
ATOM 837 C C . GLY A 1 109 ? 16.530 -1.703 -32.837 1.00 79.62 109 GLY A C 1
ATOM 838 O O . GLY A 1 109 ? 15.572 -2.062 -32.156 1.00 79.62 109 GLY A O 1
ATOM 839 N N . LYS A 1 110 ? 16.473 -0.631 -33.636 1.00 83.31 110 LYS A N 1
ATOM 840 C CA . LYS A 1 110 ? 15.286 0.213 -33.829 1.00 83.31 110 LYS A CA 1
ATOM 841 C C . LYS A 1 110 ? 14.652 -0.037 -35.192 1.00 83.31 110 LYS A C 1
ATOM 843 O O . LYS A 1 110 ? 15.355 -0.261 -36.176 1.00 83.31 110 LYS A O 1
ATOM 848 N N . VAL A 1 111 ? 13.324 -0.001 -35.249 1.00 87.69 111 VAL A N 1
ATOM 849 C CA . VAL A 1 111 ? 12.558 -0.141 -36.494 1.00 87.69 111 VAL A CA 1
ATOM 850 C C . VAL A 1 111 ? 12.305 1.243 -37.083 1.00 87.69 111 VAL A C 1
ATOM 852 O O . VAL A 1 111 ? 11.816 2.127 -36.389 1.00 87.69 111 VAL A O 1
ATOM 855 N N . TYR A 1 112 ? 12.621 1.416 -38.361 1.00 85.75 112 TYR A N 1
ATOM 856 C CA . TYR A 1 112 ? 12.449 2.661 -39.102 1.00 85.75 112 TYR A CA 1
ATOM 857 C C . TYR A 1 112 ? 11.506 2.455 -40.279 1.00 85.75 112 TYR A C 1
ATOM 859 O O . TYR A 1 112 ? 11.687 1.507 -41.048 1.00 85.75 112 TYR A O 1
ATOM 867 N N . ASP A 1 113 ? 10.559 3.376 -40.458 1.00 87.81 113 ASP A N 1
ATOM 868 C CA . ASP A 1 113 ? 9.761 3.469 -41.677 1.00 87.81 113 ASP A CA 1
ATOM 869 C C . ASP A 1 113 ? 10.510 4.286 -42.731 1.00 87.81 113 ASP A C 1
ATOM 871 O O . ASP A 1 113 ? 10.685 5.501 -42.633 1.00 87.81 113 ASP A O 1
ATOM 875 N N . ILE A 1 114 ? 10.986 3.596 -43.758 1.00 86.06 114 ILE A N 1
ATOM 876 C CA . ILE A 1 114 ? 11.781 4.211 -44.817 1.00 86.06 114 ILE A CA 1
ATOM 877 C C . ILE A 1 114 ? 10.896 4.972 -45.809 1.00 86.06 114 ILE A C 1
ATOM 879 O O . ILE A 1 114 ? 11.368 5.921 -46.437 1.00 86.06 114 ILE A O 1
ATOM 883 N N . LYS A 1 115 ? 9.620 4.591 -45.966 1.00 77.44 115 LYS A N 1
ATOM 884 C CA . LYS A 1 115 ? 8.696 5.321 -46.846 1.00 77.44 115 LYS A CA 1
ATOM 885 C C . LYS A 1 115 ? 8.369 6.682 -46.258 1.00 77.44 115 LYS A C 1
ATOM 887 O O . LYS A 1 115 ? 8.433 7.664 -46.992 1.00 77.44 115 LYS A O 1
ATOM 892 N N . ASP A 1 116 ? 8.113 6.733 -44.953 1.00 74.88 116 ASP A N 1
ATOM 893 C CA . ASP A 1 116 ? 7.898 7.994 -44.242 1.00 74.88 116 ASP A CA 1
ATOM 894 C C . A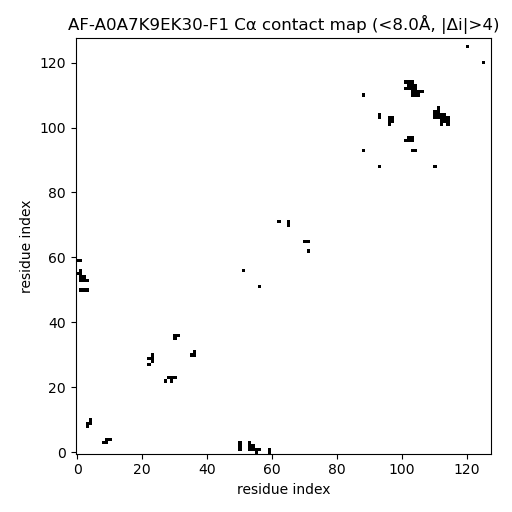SP A 1 116 ? 9.144 8.899 -44.320 1.00 74.88 116 ASP A C 1
ATOM 896 O O . ASP A 1 116 ? 9.051 10.090 -44.631 1.00 74.88 116 ASP A O 1
ATOM 900 N N . PHE A 1 117 ? 10.339 8.307 -44.190 1.00 66.06 117 PHE A N 1
ATOM 901 C CA . PHE A 1 117 ? 11.610 9.019 -44.350 1.00 66.06 117 PHE A CA 1
ATOM 902 C C . PHE A 1 117 ? 11.801 9.620 -45.756 1.00 66.06 117 PHE A C 1
ATOM 904 O O . PHE A 1 117 ? 12.268 10.752 -45.887 1.00 66.06 117 PHE A O 1
ATOM 911 N N . GLN A 1 118 ? 11.412 8.908 -46.822 1.00 62.47 118 GLN A N 1
ATOM 912 C CA . GLN A 1 118 ? 11.464 9.437 -48.192 1.00 62.47 118 GLN A CA 1
ATOM 913 C C . GLN A 1 118 ? 10.489 10.600 -48.400 1.00 62.47 118 GLN A C 1
ATOM 915 O O . GLN A 1 118 ? 10.862 11.595 -49.018 1.00 62.47 118 GLN A O 1
ATOM 920 N N . THR A 1 119 ? 9.266 10.523 -47.869 1.00 59.38 119 THR A N 1
ATOM 921 C CA . THR A 1 119 ? 8.307 11.638 -47.938 1.00 59.38 119 THR A CA 1
ATOM 922 C C . THR A 1 119 ? 8.797 12.869 -47.185 1.00 59.38 119 THR A C 1
ATOM 924 O O . THR A 1 119 ? 8.702 13.971 -47.721 1.00 59.38 119 THR A O 1
ATOM 927 N N . GLN A 1 120 ? 9.401 12.694 -46.008 1.00 56.72 120 GLN A N 1
ATOM 928 C CA . GLN A 1 120 ? 9.995 13.795 -45.244 1.00 56.72 120 GLN A CA 1
ATOM 929 C C . GLN A 1 120 ? 11.217 14.400 -45.960 1.00 56.72 120 GLN A C 1
ATOM 931 O O . GLN A 1 120 ? 11.344 15.624 -46.033 1.00 56.72 120 GLN A O 1
ATOM 936 N N . SER A 1 121 ? 12.067 13.565 -46.571 1.00 54.97 121 SER A N 1
ATOM 937 C CA . SER A 1 121 ? 13.229 14.004 -47.356 1.00 54.97 121 SER A CA 1
ATOM 938 C C . SER A 1 121 ? 12.856 14.704 -48.668 1.00 54.97 121 SER A C 1
ATOM 940 O O . SER A 1 121 ? 13.620 15.540 -49.135 1.00 54.97 121 SER A O 1
ATOM 942 N N . LEU A 1 122 ? 11.711 14.395 -49.281 1.00 53.75 122 LEU A N 1
ATOM 943 C CA . LEU A 1 122 ? 11.244 15.072 -50.501 1.00 53.75 122 LEU A CA 1
ATOM 944 C C . LEU A 1 122 ? 10.622 16.448 -50.206 1.00 53.75 122 LEU A C 1
ATOM 946 O O . LEU A 1 122 ? 10.591 17.310 -51.082 1.00 53.75 122 LEU A O 1
ATOM 950 N N . THR A 1 123 ? 10.167 16.677 -48.972 1.00 54.81 123 THR A N 1
ATOM 951 C CA . THR A 1 123 ? 9.671 17.981 -48.497 1.00 54.81 123 THR A CA 1
ATOM 952 C C . THR A 1 123 ? 10.743 18.858 -47.840 1.00 54.81 123 THR A C 1
ATOM 954 O O . THR A 1 123 ? 10.476 20.020 -47.539 1.00 54.81 123 THR A O 1
ATOM 957 N N . GLY A 1 124 ? 11.955 18.333 -47.640 1.00 48.66 124 GLY A N 1
ATOM 958 C CA . GLY A 1 124 ? 13.091 19.036 -47.049 1.00 48.66 124 GLY A CA 1
ATOM 959 C C . GLY A 1 124 ? 14.286 19.027 -47.993 1.00 48.66 124 GLY A C 1
ATOM 960 O O . GLY A 1 124 ? 14.934 18.004 -48.162 1.00 48.66 124 GLY A O 1
ATOM 961 N N . SER A 1 125 ? 14.546 20.178 -48.609 1.00 48.75 125 SER A N 1
ATOM 962 C CA . SER A 1 125 ? 15.735 20.562 -49.378 1.00 48.75 125 SER A CA 1
ATOM 963 C C . SER A 1 125 ? 16.965 19.652 -49.231 1.00 48.75 125 SER A C 1
ATOM 965 O O . SER A 1 125 ? 17.461 19.462 -48.125 1.00 48.75 125 SER A O 1
ATOM 967 N N . SER A 1 126 ? 17.481 19.192 -50.381 1.00 46.31 126 SER A N 1
ATOM 968 C CA . SER A 1 126 ? 18.827 18.649 -50.629 1.00 46.31 126 SER A CA 1
ATOM 969 C C . SER A 1 126 ? 19.793 18.672 -49.443 1.00 46.31 126 SER A C 1
ATOM 971 O O . SER A 1 126 ? 20.273 19.732 -49.046 1.00 46.31 126 SER A O 1
ATOM 973 N N . ILE A 1 127 ? 20.204 17.484 -49.009 1.00 49.34 127 ILE A N 1
ATOM 974 C CA . ILE A 1 127 ? 21.529 17.272 -48.424 1.00 49.34 127 ILE A CA 1
ATOM 975 C C . ILE A 1 127 ? 22.194 16.097 -49.136 1.00 49.34 127 ILE A C 1
ATOM 977 O O . ILE A 1 127 ? 22.052 14.938 -48.752 1.00 49.34 127 ILE A O 1
ATOM 981 N N . LEU A 1 128 ? 22.905 16.449 -50.207 1.00 36.72 128 LEU A N 1
ATOM 982 C CA . LEU A 1 128 ? 24.226 15.920 -50.518 1.00 36.72 128 LEU A CA 1
ATOM 983 C C . LEU A 1 128 ? 25.140 17.115 -50.797 1.00 36.72 128 LEU A C 1
ATOM 985 O O . LEU A 1 128 ? 24.650 18.062 -51.457 1.00 36.72 128 LEU A O 1
#

InterPro domains:
  IPR001199 Cytochrome b5-like heme/steroid binding domain [PF00173] (91-127)
  IPR036400 Cytochrome b5-like heme/steroid binding domain superfamily [G3DSA:3.10.120.10] (84-128)
  IPR036400 Cytochrome b5-like heme/steroid binding domain superfamily [SSF55856] (85-126)

Radius of gyration: 28.67 Å; Cα contacts (8 Å, |Δi|>4): 56; chains: 1; bounding box: 42×34×79 Å

Organism: Baryphthengus martii (NCBI:txid176943)

Mean predicted aligned error: 19.26 Å

Foldseek 3Di:
DFPCCVDPNVVVVVVVVVVVVVVCVVPVCVCVVVVVVVVVVVVVVVVVVVRVVTPCPVVVVVVVPDDPPDPPPPPPDDPDDDDDPPPPQDPVNQVVCVVVVWDWDDDPNDIDGVVVVVVVVVVDDDDD